Protein AF-A0A6B3FFP1-F1 (afdb_monomer_lite)

Secondary structure (DSSP, 8-state):
--TTS--SSPPPPP--TTS-HHHHHHHHTT--TT--PPP-

Radius of gyration: 12.68 Å; chains: 1; bounding box: 32×12×36 Å

Structure (mmCIF, N/CA/C/O backbone):
data_AF-A0A6B3FFP1-F1
#
_entry.id   AF-A0A6B3FFP1-F1
#
loop_
_atom_site.group_PDB
_atom_site.id
_atom_site.type_symbol
_atom_site.label_atom_id
_atom_site.label_alt_id
_atom_site.label_comp_id
_atom_site.label_asym_id
_atom_site.label_entity_id
_atom_site.label_seq_id
_atom_site.pdbx_PDB_ins_code
_atom_site.Cartn_x
_atom_site.Cartn_y
_atom_site.Cartn_z
_atom_site.occupancy
_atom_site.B_iso_or_equiv
_atom_site.auth_seq_id
_atom_site.auth_comp_id
_atom_site.auth_asym_id
_atom_site.auth_atom_id
_atom_site.pdbx_PDB_model_num
ATOM 1 N N . ASP A 1 1 ? 20.137 6.332 -12.980 1.00 62.78 1 ASP A N 1
ATOM 2 C CA . ASP A 1 1 ? 19.524 5.148 -12.358 1.00 62.78 1 ASP A CA 1
ATOM 3 C C . ASP A 1 1 ? 20.256 3.917 -12.835 1.00 62.78 1 ASP A C 1
ATOM 5 O O . ASP A 1 1 ? 20.322 3.682 -14.032 1.00 62.78 1 ASP A O 1
ATOM 9 N N . ASP A 1 2 ? 20.934 3.243 -11.913 1.00 61.25 2 ASP A N 1
ATOM 10 C CA . ASP A 1 2 ? 21.612 1.977 -12.182 1.00 61.25 2 ASP A CA 1
ATOM 11 C C . ASP A 1 2 ? 20.534 0.878 -12.172 1.00 61.25 2 ASP A C 1
ATOM 13 O O . ASP A 1 2 ? 19.914 0.684 -11.124 1.00 61.25 2 ASP A O 1
ATOM 17 N N . PRO A 1 3 ? 20.236 0.223 -13.309 1.00 64.12 3 PRO A N 1
ATOM 18 C CA . PRO A 1 3 ? 19.162 -0.766 -13.396 1.00 64.12 3 PRO A CA 1
ATOM 19 C C . PRO A 1 3 ? 19.410 -1.993 -12.506 1.00 64.12 3 PRO A C 1
ATOM 21 O O . PRO A 1 3 ? 18.451 -2.679 -12.152 1.00 64.12 3 PRO A O 1
ATOM 24 N N . ASP A 1 4 ? 20.662 -2.230 -12.100 1.00 68.94 4 ASP A N 1
ATOM 25 C CA . ASP A 1 4 ? 21.049 -3.334 -11.217 1.00 68.94 4 ASP A CA 1
ATOM 26 C C . ASP A 1 4 ? 20.939 -2.954 -9.731 1.00 68.94 4 ASP A C 1
ATOM 28 O O . ASP A 1 4 ? 20.852 -3.810 -8.844 1.00 68.94 4 ASP A O 1
ATOM 32 N N . ARG A 1 5 ? 20.867 -1.652 -9.438 1.00 66.25 5 ARG A N 1
ATOM 33 C CA . ARG A 1 5 ? 20.597 -1.119 -8.105 1.00 66.25 5 ARG A CA 1
ATOM 34 C C . ARG A 1 5 ? 19.085 -1.043 -7.931 1.00 66.25 5 ARG A C 1
ATOM 36 O O . ARG A 1 5 ? 18.487 0.012 -8.122 1.00 66.25 5 ARG A O 1
ATOM 43 N N . GLY A 1 6 ? 18.470 -2.182 -7.601 1.00 71.69 6 GLY A N 1
ATOM 44 C CA . GLY A 1 6 ? 17.038 -2.268 -7.293 1.00 71.69 6 GLY A CA 1
ATOM 45 C C . GLY A 1 6 ? 16.559 -1.062 -6.471 1.00 71.69 6 GLY A C 1
ATOM 46 O O . GLY A 1 6 ? 17.281 -0.575 -5.598 1.00 71.69 6 GLY A O 1
ATOM 47 N N . GLY A 1 7 ? 15.378 -0.537 -6.811 1.00 79.44 7 GLY A N 1
ATOM 48 C CA . GLY A 1 7 ? 14.864 0.715 -6.252 1.00 79.44 7 GLY A CA 1
ATOM 49 C C . GLY A 1 7 ? 14.884 0.758 -4.718 1.00 79.44 7 GLY A C 1
ATOM 50 O O . GLY A 1 7 ? 14.871 -0.269 -4.047 1.00 79.44 7 GLY A O 1
ATOM 51 N N . ILE A 1 8 ? 14.883 1.968 -4.145 1.00 87.25 8 ILE A N 1
ATOM 52 C CA . ILE A 1 8 ? 14.940 2.170 -2.681 1.00 87.25 8 ILE A CA 1
ATOM 53 C C . ILE A 1 8 ? 13.772 1.513 -1.923 1.00 87.25 8 ILE A C 1
ATOM 55 O O . ILE A 1 8 ? 13.857 1.305 -0.714 1.00 87.25 8 ILE A O 1
ATOM 59 N N . PHE A 1 9 ? 12.681 1.212 -2.629 1.00 89.19 9 PHE A N 1
ATOM 60 C CA . PHE A 1 9 ? 11.526 0.492 -2.117 1.00 89.19 9 PHE A CA 1
ATOM 61 C C . PHE A 1 9 ? 11.495 -0.924 -2.680 1.00 89.19 9 PHE A C 1
ATOM 63 O O . PHE A 1 9 ? 11.842 -1.161 -3.838 1.00 89.19 9 PHE A O 1
ATOM 70 N N . ALA A 1 10 ? 11.012 -1.853 -1.859 1.00 90.06 10 ALA A N 1
ATOM 71 C CA . ALA A 1 10 ? 10.664 -3.182 -2.330 1.00 90.06 10 ALA A CA 1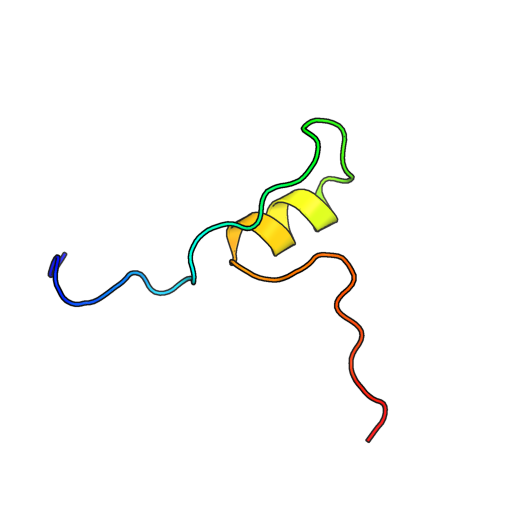
ATOM 72 C C . ALA A 1 10 ? 9.495 -3.107 -3.338 1.00 90.06 10 ALA A C 1
ATOM 74 O O . ALA A 1 10 ? 8.769 -2.107 -3.367 1.00 90.06 10 ALA A O 1
ATOM 75 N N . PRO A 1 11 ? 9.285 -4.155 -4.157 1.00 92.94 11 PRO A N 1
ATOM 76 C CA . PRO A 1 11 ? 8.150 -4.212 -5.068 1.00 92.94 11 PRO A CA 1
ATOM 77 C C . PRO A 1 11 ? 6.817 -3.958 -4.345 1.00 92.94 11 PRO A C 1
ATOM 79 O O . PRO A 1 11 ? 6.636 -4.458 -3.231 1.00 92.94 11 PRO A O 1
ATOM 82 N N . PRO A 1 12 ? 5.872 -3.227 -4.963 1.00 94.06 12 PRO A N 1
ATOM 83 C CA . PRO A 1 12 ? 4.576 -2.965 -4.356 1.00 94.06 12 PRO A CA 1
ATOM 84 C C . PRO A 1 12 ? 3.810 -4.242 -4.002 1.00 94.06 12 PRO A C 1
ATOM 86 O O . PRO A 1 12 ? 3.806 -5.217 -4.756 1.00 94.06 12 PRO A O 1
ATOM 89 N N . VAL A 1 13 ? 3.101 -4.208 -2.875 1.00 96.00 13 VAL A N 1
ATOM 90 C CA . VAL A 1 13 ? 2.185 -5.281 -2.468 1.00 96.00 13 VAL A CA 1
ATOM 91 C C . VAL A 1 13 ? 0.808 -5.040 -3.108 1.00 96.00 13 VAL A C 1
ATOM 93 O O . VAL A 1 13 ? 0.305 -3.919 -3.041 1.00 96.00 13 VAL A O 1
ATOM 96 N N . PRO A 1 14 ? 0.152 -6.043 -3.720 1.00 96.62 14 PRO A N 1
ATOM 97 C CA . PRO A 1 14 ? -1.209 -5.875 -4.228 1.00 96.62 14 PRO A CA 1
ATOM 98 C C . PRO A 1 14 ? -2.214 -5.586 -3.105 1.00 96.62 14 PRO A C 1
ATOM 100 O O . PRO A 1 14 ? -2.253 -6.298 -2.102 1.00 96.62 14 PRO A O 1
ATOM 103 N N . VAL A 1 15 ? -3.061 -4.575 -3.299 1.00 96.75 15 VAL A N 1
ATOM 104 C CA . VAL A 1 15 ? -4.192 -4.235 -2.419 1.00 96.75 15 VAL A CA 1
ATOM 105 C C . VAL A 1 15 ? -5.417 -3.845 -3.257 1.00 96.75 15 VAL A C 1
ATOM 107 O O . VAL A 1 15 ? -5.239 -3.388 -4.391 1.00 96.75 15 VAL A O 1
ATOM 110 N N . PRO A 1 16 ? -6.652 -4.001 -2.737 1.00 97.56 16 PRO A N 1
ATOM 111 C CA . PRO A 1 16 ? -7.853 -3.498 -3.401 1.00 97.56 16 PRO A CA 1
ATOM 112 C C . PRO A 1 16 ? -7.759 -1.998 -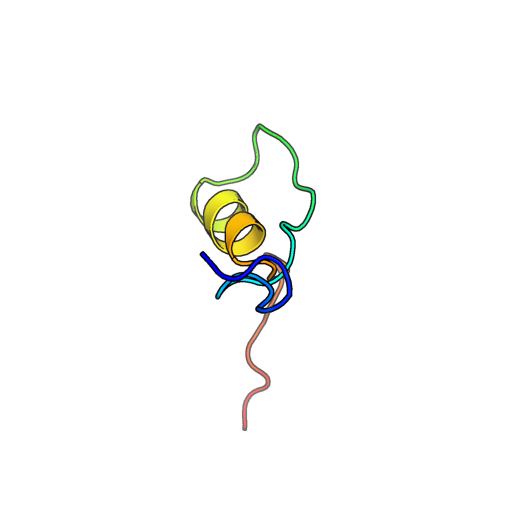3.707 1.00 97.56 16 PRO A C 1
ATOM 114 O O . PRO A 1 16 ? -7.177 -1.225 -2.945 1.00 97.56 16 PRO A O 1
ATOM 117 N N . ALA A 1 17 ? -8.343 -1.570 -4.827 1.00 95.38 17 ALA A N 1
ATOM 118 C CA . ALA A 1 17 ? -8.292 -0.169 -5.253 1.00 95.38 17 ALA A CA 1
ATOM 119 C C . ALA A 1 17 ? -9.050 0.778 -4.302 1.00 95.38 17 ALA A C 1
ATOM 121 O O . ALA A 1 17 ? -8.720 1.963 -4.215 1.00 95.38 17 ALA A O 1
ATOM 122 N N . ASP A 1 18 ? -10.038 0.243 -3.588 1.00 97.56 18 ASP A N 1
ATOM 123 C CA . ASP A 1 18 ? -10.879 0.903 -2.591 1.00 97.56 18 ASP A CA 1
ATOM 124 C C . ASP A 1 18 ? -10.353 0.757 -1.152 1.00 97.56 18 ASP A C 1
ATOM 126 O O . ASP A 1 18 ? -10.997 1.224 -0.211 1.00 97.56 18 ASP A O 1
ATOM 130 N N . ALA A 1 19 ? -9.170 0.161 -0.963 1.00 97.56 19 ALA A N 1
ATOM 131 C CA . ALA A 1 19 ? -8.527 0.106 0.342 1.00 97.56 19 ALA A CA 1
ATOM 132 C C . ALA A 1 19 ? -8.271 1.524 0.901 1.00 97.56 19 ALA A C 1
ATOM 134 O O . ALA A 1 19 ? -8.054 2.471 0.127 1.00 97.56 19 ALA A O 1
ATOM 135 N N . PRO A 1 20 ? -8.235 1.686 2.239 1.00 97.12 20 PRO A N 1
ATOM 136 C CA . PRO A 1 20 ? -7.857 2.941 2.876 1.00 97.12 20 PRO A CA 1
ATOM 137 C C . PRO A 1 20 ? -6.580 3.540 2.272 1.00 97.12 20 PRO A C 1
ATOM 139 O O . PRO A 1 20 ? -5.641 2.824 1.922 1.00 97.12 20 PRO A O 1
ATOM 142 N N . LEU A 1 21 ? -6.510 4.873 2.177 1.00 96.38 21 LEU A N 1
ATOM 143 C CA . LEU A 1 21 ? -5.354 5.559 1.585 1.00 96.38 21 LEU A CA 1
ATOM 144 C C . LEU A 1 21 ? -4.030 5.139 2.242 1.00 96.38 21 LEU A C 1
ATOM 146 O O . LEU A 1 21 ? -3.036 4.938 1.548 1.00 96.38 21 LEU A O 1
ATOM 150 N N . LEU A 1 22 ? -4.032 4.978 3.568 1.00 94.75 22 LEU A N 1
ATOM 151 C CA . LEU A 1 22 ? -2.858 4.544 4.318 1.00 94.75 22 LEU A CA 1
ATOM 152 C C . LEU A 1 22 ? -2.382 3.155 3.871 1.00 94.75 22 LEU A C 1
ATOM 154 O O . LEU A 1 22 ? -1.198 2.989 3.586 1.00 94.75 22 LEU A O 1
ATOM 158 N N . ASP A 1 23 ? -3.293 2.194 3.725 1.00 96.31 23 ASP A N 1
ATOM 159 C CA . ASP A 1 23 ? -2.976 0.833 3.284 1.00 96.31 23 ASP A CA 1
ATOM 160 C C . ASP A 1 23 ? -2.346 0.838 1.891 1.00 96.31 23 ASP A C 1
ATOM 162 O O . ASP A 1 23 ? -1.347 0.159 1.649 1.00 96.31 23 ASP A O 1
ATOM 166 N N . ARG A 1 24 ? -2.874 1.669 0.986 1.00 96.50 24 ARG A N 1
ATOM 167 C CA . ARG A 1 24 ? -2.336 1.840 -0.371 1.00 96.50 24 ARG A CA 1
ATOM 168 C C . ARG A 1 24 ? -0.923 2.427 -0.357 1.00 96.50 24 ARG A C 1
ATOM 170 O O . ARG A 1 24 ? -0.065 1.953 -1.095 1.00 96.50 24 ARG A O 1
ATOM 177 N N . VAL A 1 25 ? -0.654 3.420 0.490 1.00 95.81 25 VAL A N 1
ATOM 178 C CA . VAL A 1 25 ? 0.685 4.027 0.619 1.00 95.81 25 VAL A CA 1
ATOM 179 C C . VAL A 1 25 ? 1.686 3.050 1.245 1.00 95.81 25 VAL A C 1
ATOM 181 O O . VAL A 1 25 ? 2.814 2.939 0.763 1.00 95.81 25 VAL A O 1
ATOM 184 N N . ILE A 1 26 ? 1.282 2.294 2.270 1.00 94.69 26 ILE A N 1
ATOM 185 C CA . ILE A 1 26 ? 2.118 1.240 2.867 1.00 94.69 26 ILE A CA 1
ATOM 186 C C . ILE A 1 26 ? 2.455 0.179 1.813 1.00 94.69 26 ILE A C 1
ATOM 188 O O . ILE A 1 26 ? 3.624 -0.185 1.657 1.00 94.69 26 ILE A O 1
ATOM 192 N N . ALA A 1 27 ? 1.461 -0.255 1.040 1.00 95.62 27 ALA A N 1
ATOM 193 C CA . ALA A 1 27 ? 1.628 -1.240 -0.018 1.00 95.62 27 ALA A CA 1
ATOM 194 C C . ALA A 1 27 ? 2.591 -0.777 -1.125 1.00 95.62 27 ALA A C 1
ATOM 196 O O . ALA A 1 27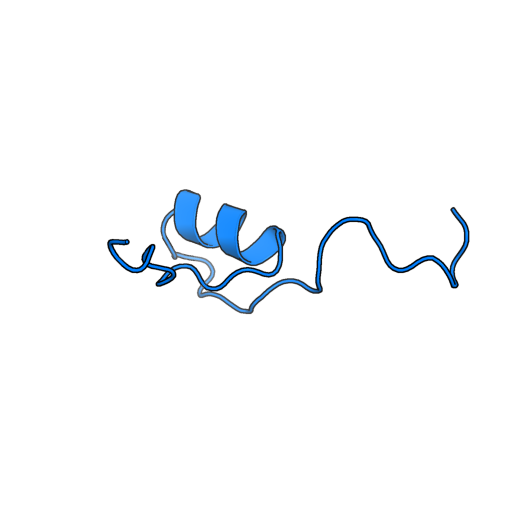 ? 3.417 -1.569 -1.578 1.00 95.62 27 ALA A O 1
ATOM 197 N N . LEU A 1 28 ? 2.563 0.509 -1.500 1.00 95.19 28 LEU A N 1
ATOM 198 C CA . 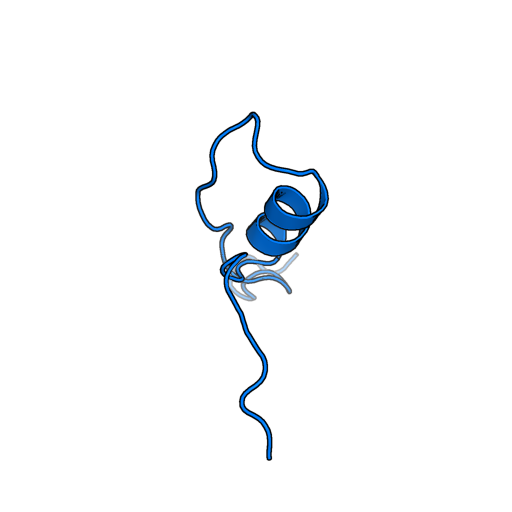LEU A 1 28 ? 3.505 1.103 -2.463 1.00 95.19 28 LEU A CA 1
ATOM 199 C C . LEU A 1 28 ? 4.961 1.090 -1.980 1.00 95.19 28 LEU A C 1
ATOM 201 O O . LEU A 1 28 ? 5.870 1.043 -2.802 1.00 95.19 28 LEU A O 1
ATOM 205 N N . SER A 1 29 ? 5.191 1.092 -0.665 1.00 93.19 29 SER A N 1
ATOM 206 C CA . SER A 1 29 ? 6.538 0.949 -0.089 1.00 93.19 29 SER A CA 1
ATOM 207 C C . SER A 1 29 ? 7.058 -0.499 -0.074 1.00 93.19 29 SER A C 1
ATOM 209 O O . SER A 1 29 ? 8.184 -0.743 0.367 1.00 93.19 29 SER A O 1
ATOM 211 N N . GLY A 1 30 ? 6.233 -1.459 -0.511 1.00 94.38 30 GLY A N 1
ATOM 212 C CA . GLY A 1 30 ? 6.522 -2.894 -0.489 1.00 94.38 30 GLY A CA 1
ATOM 213 C C . GLY A 1 30 ? 6.299 -3.563 0.870 1.00 94.38 30 GLY A C 1
ATOM 214 O O . GLY A 1 30 ? 6.864 -4.620 1.151 1.00 94.38 30 GLY A O 1
ATOM 215 N N . ARG A 1 31 ? 5.478 -2.959 1.738 1.00 94.19 31 ARG A N 1
ATOM 216 C CA . ARG A 1 31 ? 5.109 -3.512 3.051 1.00 94.19 31 ARG A CA 1
ATOM 217 C C . ARG A 1 31 ? 3.656 -3.970 3.063 1.00 94.19 31 ARG A C 1
ATOM 219 O O . ARG A 1 31 ? 2.810 -3.396 2.385 1.00 94.19 31 ARG A O 1
ATOM 226 N N . ARG A 1 32 ? 3.351 -4.992 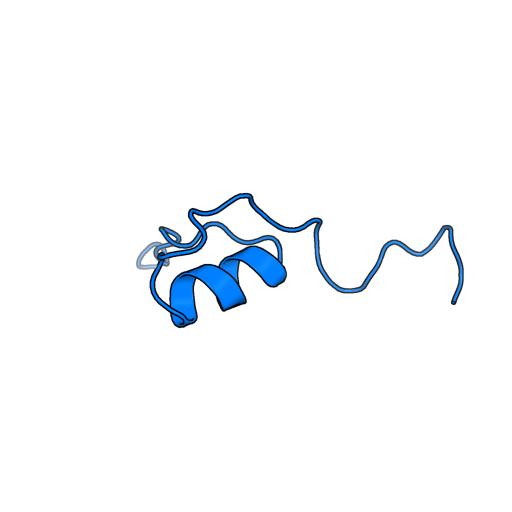3.868 1.00 94.19 32 ARG A N 1
ATOM 227 C CA . ARG A 1 32 ? 1.961 -5.421 4.064 1.00 94.19 32 ARG A CA 1
ATOM 228 C C . ARG A 1 32 ? 1.213 -4.416 4.961 1.00 94.19 32 ARG A C 1
ATOM 230 O O . ARG A 1 32 ? 1.769 -4.042 5.996 1.00 94.19 32 ARG A O 1
ATOM 237 N N . PRO A 1 33 ? -0.021 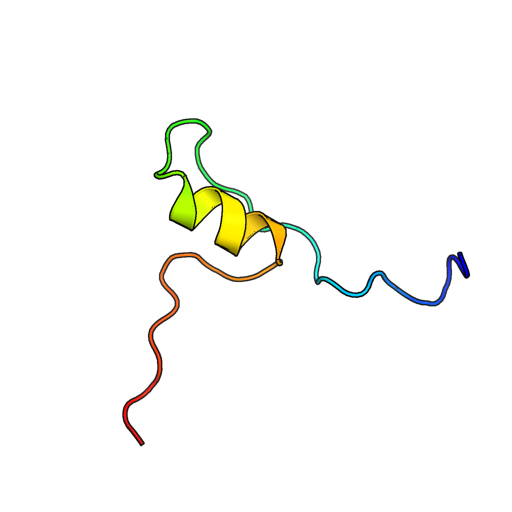-4.002 4.609 1.00 93.94 33 PRO A N 1
ATOM 238 C CA . PRO A 1 33 ? -0.807 -3.054 5.410 1.00 93.94 33 PRO A CA 1
ATOM 239 C C . PRO A 1 33 ? -1.155 -3.544 6.820 1.00 93.94 33 PRO A C 1
ATOM 241 O O . PRO A 1 33 ? -1.303 -2.748 7.737 1.00 93.94 33 PRO A O 1
ATOM 244 N N . ASP A 1 34 ? -1.242 -4.859 7.014 1.00 89.50 34 ASP A N 1
ATOM 245 C CA . ASP A 1 34 ? -1.511 -5.497 8.306 1.00 89.50 34 ASP A CA 1
ATOM 246 C C . ASP A 1 34 ? -0.250 -5.674 9.170 1.00 89.50 34 ASP A C 1
ATOM 248 O O . ASP A 1 34 ? -0.289 -6.388 10.177 1.00 89.50 34 ASP A O 1
ATOM 252 N N . TRP A 1 35 ? 0.874 -5.047 8.798 1.00 83.44 35 TRP A N 1
ATOM 253 C CA . TRP A 1 35 ? 2.070 -5.029 9.632 1.00 83.44 35 TRP A CA 1
ATOM 254 C C . TRP A 1 35 ? 1.742 -4.442 11.005 1.00 83.44 35 TRP A C 1
ATOM 256 O O . TRP A 1 35 ? 1.204 -3.343 11.135 1.00 83.44 35 TRP A O 1
ATOM 266 N N . ARG A 1 36 ? 2.107 -5.186 12.046 1.00 78.94 36 ARG A N 1
ATOM 267 C CA . ARG A 1 36 ? 2.040 -4.737 13.432 1.00 78.94 36 ARG A CA 1
ATOM 268 C C . ARG A 1 36 ? 3.438 -4.861 14.022 1.00 78.94 36 ARG A C 1
ATOM 270 O O . ARG A 1 36 ? 4.049 -5.919 13.852 1.00 78.94 36 ARG A O 1
ATOM 277 N N . PRO A 1 37 ? 3.958 -3.827 14.699 1.00 75.00 37 PRO A N 1
ATOM 278 C CA . PRO A 1 37 ? 5.198 -3.977 15.440 1.00 75.00 37 PRO A CA 1
ATOM 279 C C . PRO A 1 37 ? 5.000 -5.071 16.495 1.00 75.00 37 PRO A C 1
ATOM 281 O O . PRO A 1 37 ? 4.011 -5.054 17.230 1.00 75.00 37 PRO A O 1
ATOM 284 N N . SER A 1 38 ? 5.919 -6.035 16.568 1.00 79.06 38 SER A N 1
ATOM 285 C CA . SER A 1 38 ? 6.004 -6.890 17.750 1.00 79.06 38 SER A CA 1
ATOM 286 C C . SER A 1 38 ? 6.372 -5.989 18.922 1.00 79.06 38 SER A C 1
ATOM 288 O O . SER A 1 38 ? 7.344 -5.237 18.829 1.00 79.06 38 SER A O 1
ATOM 290 N N . VAL A 1 39 ? 5.584 -6.030 19.996 1.00 73.50 39 VAL A N 1
ATOM 291 C CA . VAL A 1 39 ? 5.978 -5.387 21.251 1.00 73.50 39 VAL A CA 1
ATOM 292 C C . VAL A 1 39 ? 7.302 -6.026 21.667 1.00 73.50 39 VAL A C 1
ATOM 294 O O . VAL A 1 39 ? 7.396 -7.253 21.699 1.00 73.50 39 VAL A O 1
ATOM 297 N N . ALA A 1 40 ? 8.321 -5.188 21.849 1.00 63.94 40 ALA A N 1
ATOM 298 C CA . ALA A 1 40 ? 9.619 -5.603 22.365 1.00 63.94 40 ALA A CA 1
ATOM 299 C C . ALA A 1 40 ? 9.501 -6.071 23.820 1.00 63.94 40 ALA A C 1
ATOM 301 O O . ALA A 1 40 ? 8.671 -5.484 24.553 1.00 63.94 40 ALA A O 1
#

Sequence (40 aa):
DDPDRGGIFAPPVPVPADAPLLDRVIALSGRRPDWRPSVA

pLDDT: mean 87.03, std 11.78, range [61.25, 97.56]

Foldseek 3Di:
DPPVPPDPADPFDDDDPPPPPQQRVCRNSVHHSPDDDDDD